Protein AF-A0A495WDU8-F1 (afdb_monomer_lite)

InterPro domains:
  IPR025711 PepSY domain [PF13670] (8-83)

Foldseek 3Di:
DDDDDDDDDDDDDDDDDDDPPDPPPPDPPPFFDDPVNLVVVCVVQPWADWDDWDDDDQWIWTFTQGNVRDTDIWIAGRRPSHTDDPPPPPPPDDPDPPDPDDPPPPPDPPPDDDD

Sequence (115 aa):
MHRIHHCLAALLAACSLGVAAGETRQPPAGGWLPMSALVARLEAAGYRNIEEIEREHGRYEVRATDRQGLRGKFLFDARSGELLVPRPAGQAAGEARECSKRRCRDDLPAGGGRP

Secondary structure (DSSP, 8-state):
-------------------------PPPTTSPPPHHHHHHHHHHTT-EEEEEEEEETTEEEEEEE-TTS-EEEEEEETTT--EEPPPPTT-S-SS-TT--SSSSSTT--------

Structure (mmCIF, N/CA/C/O backbone):
data_AF-A0A495WDU8-F1
#
_entry.id   AF-A0A495WDU8-F1
#
loop_
_atom_site.group_PDB
_atom_site.id
_atom_site.type_symbol
_atom_site.label_atom_id
_atom_site.label_alt_id
_atom_site.label_comp_id
_atom_site.label_asym_id
_atom_site.label_entity_id
_atom_site.label_seq_id
_atom_site.pdbx_PDB_ins_code
_atom_site.Cartn_x
_atom_site.Cartn_y
_atom_site.Cartn_z
_atom_site.occupancy
_atom_site.B_iso_or_equiv
_atom_site.auth_seq_id
_atom_site.auth_comp_id
_atom_site.auth_asym_id
_atom_site.auth_atom_id
_atom_site.pdbx_PDB_model_num
ATOM 1 N N . MET A 1 1 ? -44.584 -9.332 -71.319 1.00 45.62 1 MET A N 1
ATOM 2 C CA . MET A 1 1 ? -43.761 -10.281 -70.539 1.00 45.62 1 MET A CA 1
ATOM 3 C C . MET A 1 1 ? -42.309 -9.810 -70.586 1.00 45.62 1 MET A C 1
ATOM 5 O O . MET A 1 1 ? -41.558 -10.262 -71.437 1.00 45.62 1 MET A O 1
ATOM 9 N N . HIS A 1 2 ? -41.935 -8.841 -69.741 1.00 44.84 2 HIS A N 1
ATOM 10 C CA . HIS A 1 2 ? -40.577 -8.287 -69.695 1.00 44.84 2 HIS A CA 1
ATOM 11 C C . HIS A 1 2 ? -39.826 -8.899 -68.516 1.00 44.84 2 HIS A C 1
ATOM 13 O O . HIS A 1 2 ? -40.111 -8.615 -67.354 1.00 44.84 2 HIS A O 1
ATOM 19 N N . ARG A 1 3 ? -38.911 -9.809 -68.848 1.00 53.88 3 ARG A N 1
ATOM 20 C CA . ARG A 1 3 ? -37.930 -10.371 -67.929 1.00 53.88 3 ARG A CA 1
ATOM 21 C C . ARG A 1 3 ? -36.975 -9.268 -67.490 1.00 53.88 3 ARG A C 1
ATOM 23 O O . ARG A 1 3 ? -36.375 -8.669 -68.367 1.00 53.88 3 ARG A O 1
ATOM 30 N N . ILE A 1 4 ? -36.820 -9.153 -66.167 1.00 67.75 4 ILE A N 1
ATOM 31 C CA . ILE A 1 4 ? -35.555 -9.025 -65.423 1.00 67.75 4 ILE A CA 1
ATOM 32 C C . ILE A 1 4 ? -34.719 -7.786 -65.798 1.00 67.75 4 ILE A C 1
ATOM 34 O O . ILE A 1 4 ? -34.485 -7.521 -66.960 1.00 67.75 4 ILE A O 1
ATOM 38 N N . HIS A 1 5 ? -34.267 -7.019 -64.809 1.00 47.06 5 HIS A N 1
ATOM 39 C CA . HIS A 1 5 ? -32.868 -6.616 -64.596 1.00 47.06 5 HIS A CA 1
ATOM 40 C C . HIS A 1 5 ? -32.831 -5.410 -63.628 1.00 47.06 5 HIS A C 1
ATOM 42 O O . HIS A 1 5 ? -33.035 -4.275 -64.026 1.00 47.06 5 HIS A O 1
ATOM 48 N N . HIS A 1 6 ? -32.493 -5.710 -62.366 1.00 49.72 6 HIS A N 1
ATOM 49 C CA . HIS A 1 6 ? -31.573 -4.925 -61.528 1.00 49.72 6 HIS A CA 1
ATOM 50 C C . HIS A 1 6 ? -32.110 -3.648 -60.854 1.00 49.72 6 HIS A C 1
ATOM 52 O O . HIS A 1 6 ? -32.182 -2.588 -61.456 1.00 49.72 6 HIS A O 1
ATOM 58 N N . CYS A 1 7 ? -32.341 -3.735 -59.542 1.00 46.16 7 CYS A N 1
ATOM 59 C CA . CYS A 1 7 ? -31.641 -2.898 -58.558 1.00 46.16 7 CYS A CA 1
ATOM 60 C C . CYS A 1 7 ? -31.888 -3.513 -57.171 1.00 46.16 7 CYS A C 1
ATOM 62 O O . CYS A 1 7 ? -33.004 -3.508 -56.670 1.00 46.16 7 CYS A O 1
ATOM 64 N N . LEU A 1 8 ? -31.004 -4.403 -56.730 1.00 52.12 8 LEU A N 1
ATOM 65 C CA . LEU A 1 8 ? -29.832 -4.116 -55.897 1.00 52.12 8 LEU A CA 1
ATOM 66 C C . LEU A 1 8 ? -30.190 -3.757 -54.444 1.00 52.12 8 LEU A C 1
ATOM 68 O O . LEU A 1 8 ? -30.785 -2.726 -54.164 1.00 52.12 8 LEU A O 1
ATOM 72 N N . ALA A 1 9 ? -29.674 -4.618 -53.566 1.00 51.00 9 ALA A N 1
ATOM 73 C CA . ALA A 1 9 ? -29.154 -4.323 -52.236 1.00 51.00 9 ALA A CA 1
ATOM 74 C C . ALA A 1 9 ? -30.147 -3.957 -51.120 1.00 51.00 9 ALA A C 1
ATOM 76 O O . ALA A 1 9 ? -30.473 -2.804 -50.858 1.00 51.00 9 ALA A O 1
ATOM 77 N N . ALA A 1 10 ? -30.483 -5.000 -50.361 1.00 56.47 10 ALA A N 1
ATOM 78 C CA . ALA A 1 10 ? -30.758 -4.914 -48.937 1.00 56.47 10 ALA A CA 1
ATOM 79 C C . ALA A 1 10 ? -29.606 -4.216 -48.183 1.00 56.47 10 ALA A C 1
ATOM 81 O O . ALA A 1 10 ? -28.443 -4.578 -48.350 1.00 56.47 10 ALA A O 1
ATOM 82 N N . LEU A 1 11 ? -29.949 -3.279 -47.303 1.00 50.91 11 LEU A N 1
ATOM 83 C CA . LEU A 1 11 ? -29.110 -2.791 -46.203 1.00 50.91 11 LEU A CA 1
ATOM 84 C C . LEU A 1 11 ? -29.983 -2.897 -44.946 1.00 50.91 11 LEU A C 1
ATOM 86 O O . LEU A 1 11 ? -30.894 -2.103 -44.749 1.00 50.91 11 LEU A O 1
ATOM 90 N N . LEU A 1 12 ? -30.041 -4.088 -44.349 1.00 51.47 12 LEU A N 1
ATOM 91 C CA . LEU A 1 12 ? -29.201 -4.568 -43.243 1.00 51.47 12 LEU A CA 1
ATOM 92 C C . LEU A 1 12 ? -29.337 -3.730 -41.971 1.00 51.47 12 LEU A C 1
ATOM 94 O O . LEU A 1 12 ? -28.968 -2.563 -41.890 1.00 51.47 12 LEU A O 1
ATOM 98 N N . ALA A 1 13 ? -29.893 -4.422 -40.986 1.00 51.59 13 ALA A N 1
ATOM 99 C CA . ALA A 1 13 ? -30.149 -4.007 -39.632 1.00 51.59 13 ALA A CA 1
ATOM 100 C C . ALA A 1 13 ? -28.895 -4.077 -38.742 1.00 51.59 13 ALA A C 1
ATOM 102 O O . ALA A 1 13 ? -28.034 -4.927 -38.950 1.00 51.59 13 ALA A O 1
ATOM 103 N N . ALA A 1 14 ? -28.955 -3.280 -37.668 1.00 55.28 14 ALA A N 1
ATOM 104 C CA . ALA A 1 14 ? -28.360 -3.487 -36.342 1.00 55.28 14 ALA A CA 1
ATOM 105 C C . ALA A 1 14 ? -26.824 -3.438 -36.169 1.00 55.28 14 ALA A C 1
ATOM 107 O O . ALA A 1 14 ? -26.052 -3.607 -37.103 1.00 55.28 14 ALA A O 1
ATOM 108 N N . CYS A 1 15 ? -26.448 -3.272 -34.888 1.00 40.78 15 CYS A N 1
ATOM 109 C CA . CYS A 1 15 ? -25.111 -3.316 -34.265 1.00 40.78 15 CYS A CA 1
ATOM 110 C C . CYS A 1 15 ? -24.368 -1.963 -34.227 1.00 40.78 15 CYS A C 1
ATOM 112 O O . CYS A 1 15 ? -24.224 -1.297 -35.239 1.00 40.78 15 CYS A O 1
ATOM 114 N N . SER A 1 16 ? -23.832 -1.468 -33.107 1.00 51.41 16 SER A N 1
ATOM 115 C CA . SER A 1 16 ? -23.726 -1.990 -31.736 1.00 51.41 16 SER A CA 1
ATOM 116 C C . SER A 1 16 ? -23.155 -0.891 -30.824 1.00 51.41 16 SER A C 1
ATOM 118 O O . SER A 1 16 ? -22.424 -0.016 -31.286 1.00 51.41 16 SER A O 1
ATOM 120 N N . LEU A 1 17 ? -23.472 -0.970 -29.525 1.00 57.84 17 LEU A N 1
ATOM 121 C CA . LEU A 1 17 ? -22.833 -0.228 -28.433 1.00 57.84 17 LEU A CA 1
ATOM 122 C C . LEU A 1 17 ? -21.298 -0.323 -28.520 1.00 57.84 17 LEU A C 1
ATOM 124 O O . LEU A 1 17 ? -20.755 -1.424 -28.580 1.00 57.84 17 LEU A O 1
ATOM 128 N N . GLY A 1 18 ? -20.608 0.814 -28.430 1.00 53.06 18 GLY A N 1
ATOM 129 C CA . GLY A 1 18 ? -19.167 0.878 -28.186 1.00 53.06 18 GLY A CA 1
ATOM 130 C C . GLY A 1 18 ? -18.897 1.341 -26.758 1.00 53.06 18 GLY A C 1
ATOM 131 O O . GLY A 1 18 ? -18.880 2.537 -26.487 1.00 53.06 18 GLY A O 1
ATOM 132 N N . VAL A 1 19 ? -18.726 0.388 -25.841 1.00 56.06 19 VAL A N 1
ATOM 133 C CA . VAL A 1 19 ? -18.241 0.608 -24.471 1.00 56.06 19 VAL A CA 1
ATOM 134 C C . VAL A 1 19 ? -16.837 1.213 -24.539 1.00 56.06 19 VAL A C 1
ATOM 136 O O . VAL A 1 19 ? -15.938 0.615 -25.126 1.00 56.06 19 VAL A O 1
ATOM 139 N N . ALA A 1 20 ? -16.633 2.377 -23.918 1.00 50.19 20 ALA A N 1
ATOM 140 C CA . ALA A 1 20 ? -15.299 2.898 -23.647 1.00 50.19 20 ALA A CA 1
ATOM 141 C C . ALA A 1 20 ? -14.622 1.970 -22.628 1.00 50.19 20 ALA A C 1
ATOM 143 O O . ALA A 1 20 ? -14.841 2.075 -21.421 1.00 50.19 20 ALA A O 1
ATOM 144 N N . ALA A 1 21 ? -13.848 1.008 -23.127 1.00 50.00 21 ALA A N 1
ATOM 145 C CA . ALA A 1 21 ? -12.960 0.213 -22.303 1.00 50.00 21 ALA A CA 1
ATOM 146 C C . ALA A 1 21 ? -11.929 1.164 -21.687 1.00 50.00 21 ALA A C 1
ATOM 148 O O . ALA A 1 21 ? -11.089 1.723 -22.391 1.00 50.00 21 ALA A O 1
ATOM 149 N N . GLY A 1 22 ? -12.025 1.372 -20.372 1.00 46.97 22 GLY A N 1
ATOM 150 C CA . GLY A 1 22 ? -10.945 1.959 -19.599 1.00 46.97 22 GLY A CA 1
ATOM 151 C C . GLY A 1 22 ? -9.685 1.157 -19.883 1.00 46.97 22 GLY A C 1
ATOM 152 O O . GLY A 1 22 ? -9.639 -0.046 -19.619 1.00 46.97 22 GLY A O 1
ATOM 153 N N . GLU A 1 23 ? -8.699 1.817 -20.485 1.00 45.91 23 GLU A N 1
ATOM 154 C CA . GLU A 1 23 ? -7.384 1.258 -20.740 1.00 45.91 23 GLU A CA 1
ATOM 155 C C . GLU A 1 23 ? -6.818 0.778 -19.406 1.00 45.91 23 GLU A C 1
ATOM 157 O O . GLU A 1 23 ? -6.336 1.553 -18.575 1.00 45.91 23 GLU A O 1
ATOM 162 N N . THR A 1 24 ? -6.931 -0.526 -19.169 1.00 46.50 24 THR A N 1
ATOM 163 C CA . THR A 1 24 ? -6.249 -1.167 -18.060 1.00 46.50 24 THR A CA 1
ATOM 164 C C . THR A 1 24 ? -4.789 -1.139 -18.467 1.00 46.50 24 THR A C 1
ATOM 166 O O . THR A 1 24 ? -4.332 -2.014 -19.196 1.00 46.50 24 THR A O 1
ATOM 169 N N . ARG A 1 25 ? -4.077 -0.073 -18.075 1.00 60.09 25 ARG A N 1
ATOM 170 C CA . ARG A 1 25 ? -2.617 0.008 -18.153 1.00 60.09 25 ARG A CA 1
ATOM 171 C C . ARG A 1 25 ? -2.068 -1.193 -17.403 1.00 60.09 25 ARG A C 1
ATOM 173 O O . ARG A 1 25 ? -1.898 -1.163 -16.185 1.00 60.09 25 ARG A O 1
ATOM 180 N N . GLN A 1 26 ? -1.858 -2.274 -18.137 1.00 52.28 26 GLN A N 1
ATOM 181 C CA . GLN A 1 26 ? -1.272 -3.482 -17.610 1.00 52.28 26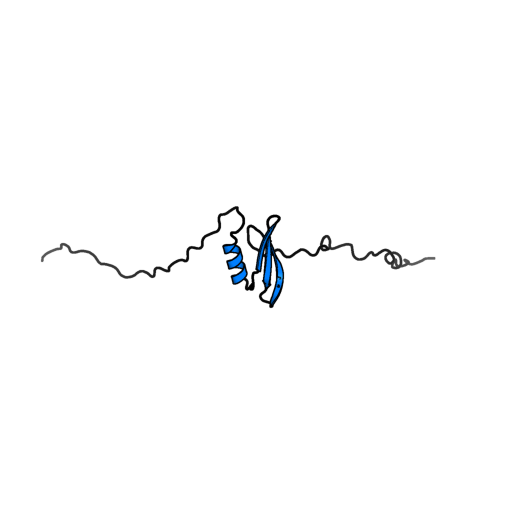 GLN A CA 1
ATOM 182 C C . GLN A 1 26 ? 0.170 -3.111 -17.240 1.00 52.28 26 GLN A C 1
ATOM 184 O O . GLN A 1 26 ? 0.901 -2.614 -18.103 1.00 52.28 26 GLN A O 1
ATOM 189 N N . PRO A 1 27 ? 0.564 -3.218 -15.957 1.00 55.16 27 PRO A N 1
ATOM 190 C CA . PRO A 1 27 ? 1.887 -2.793 -15.536 1.00 55.16 27 PRO A CA 1
ATOM 191 C C . PRO A 1 27 ? 2.948 -3.599 -16.300 1.00 55.16 27 PRO A C 1
ATOM 193 O O . PRO A 1 27 ? 2.711 -4.771 -16.609 1.00 55.16 27 PRO A O 1
ATOM 196 N N . PRO A 1 28 ? 4.100 -2.988 -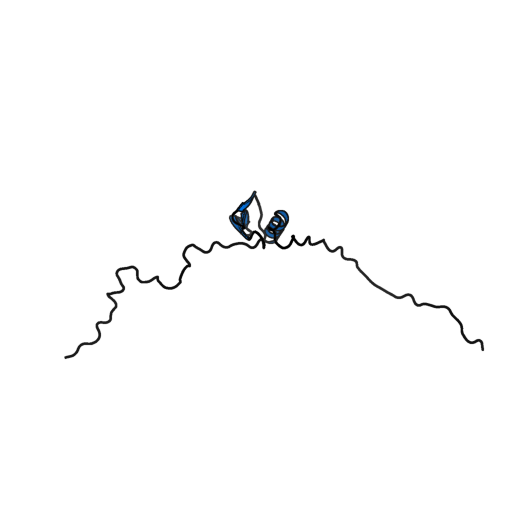16.629 1.00 55.34 28 PRO A N 1
ATOM 197 C CA . PRO A 1 28 ? 5.161 -3.662 -17.366 1.00 55.34 28 PRO A CA 1
ATOM 198 C C . PRO A 1 28 ? 5.550 -4.962 -16.656 1.00 55.34 28 PRO A C 1
ATOM 200 O O . PRO A 1 28 ? 5.898 -4.966 -15.473 1.00 55.34 28 PRO A O 1
ATOM 203 N N . ALA A 1 29 ? 5.458 -6.075 -17.383 1.00 59.69 29 ALA A N 1
ATOM 204 C CA . ALA A 1 29 ? 5.791 -7.391 -16.864 1.00 59.69 29 ALA A CA 1
ATOM 205 C C . ALA A 1 29 ? 7.299 -7.459 -16.573 1.00 59.69 29 ALA A C 1
ATOM 207 O O . ALA A 1 29 ? 8.115 -7.365 -17.486 1.00 59.69 29 ALA A O 1
ATOM 208 N N . GLY A 1 30 ? 7.662 -7.606 -15.295 1.00 66.44 30 GLY A N 1
ATOM 209 C CA . GLY A 1 30 ? 9.039 -7.876 -14.858 1.00 66.44 30 GLY A CA 1
ATOM 210 C C . GLY A 1 30 ? 9.675 -6.835 -13.933 1.00 66.44 30 GLY A C 1
ATOM 211 O O . GLY A 1 30 ? 10.780 -7.067 -13.451 1.00 66.44 30 GLY A O 1
ATOM 212 N N . GLY A 1 31 ? 8.998 -5.718 -13.649 1.00 84.00 31 GLY A N 1
ATOM 213 C CA . GLY A 1 31 ? 9.495 -4.662 -12.758 1.00 84.00 31 GLY A CA 1
ATOM 214 C C . GLY A 1 31 ? 8.791 -4.602 -11.402 1.00 84.00 31 GLY A C 1
ATOM 215 O O . GLY A 1 31 ? 7.863 -5.359 -11.120 1.00 84.00 31 GLY A O 1
ATOM 216 N N . TRP A 1 32 ? 9.216 -3.652 -10.565 1.00 89.38 32 TRP A N 1
ATOM 217 C CA . TRP A 1 32 ? 8.416 -3.231 -9.415 1.00 89.38 32 TRP A CA 1
ATOM 218 C C . TRP A 1 32 ? 7.056 -2.725 -9.907 1.00 89.38 32 TRP A C 1
ATOM 220 O O . TRP A 1 32 ? 6.991 -1.909 -10.830 1.00 89.38 32 TRP A O 1
ATOM 230 N N . LEU A 1 33 ? 5.982 -3.170 -9.263 1.00 91.94 33 LEU A N 1
ATOM 231 C CA . LEU A 1 33 ? 4.634 -2.661 -9.444 1.00 91.94 33 LEU A CA 1
ATOM 232 C C . LEU A 1 33 ? 4.672 -1.132 -9.313 1.00 91.94 33 LEU A C 1
ATOM 234 O O . LEU A 1 33 ? 5.222 -0.634 -8.331 1.00 91.94 33 LEU A O 1
ATOM 238 N N . PRO A 1 34 ? 4.128 -0.356 -10.263 1.00 91.69 34 PRO A N 1
ATOM 239 C CA . PRO A 1 34 ? 4.093 1.098 -10.152 1.00 91.69 34 PRO A CA 1
ATOM 240 C C . PRO A 1 34 ? 3.399 1.542 -8.859 1.00 91.69 34 PRO A C 1
ATOM 242 O O . PRO A 1 34 ? 2.387 0.959 -8.474 1.00 91.69 34 PRO A O 1
ATOM 245 N N . MET A 1 35 ? 3.897 2.601 -8.211 1.00 90.62 35 MET A N 1
ATOM 246 C CA . MET A 1 35 ? 3.308 3.109 -6.959 1.00 90.62 35 MET A CA 1
ATOM 247 C C . MET A 1 35 ? 1.823 3.455 -7.123 1.00 90.62 35 MET A C 1
ATOM 249 O O . MET A 1 35 ? 1.020 3.102 -6.2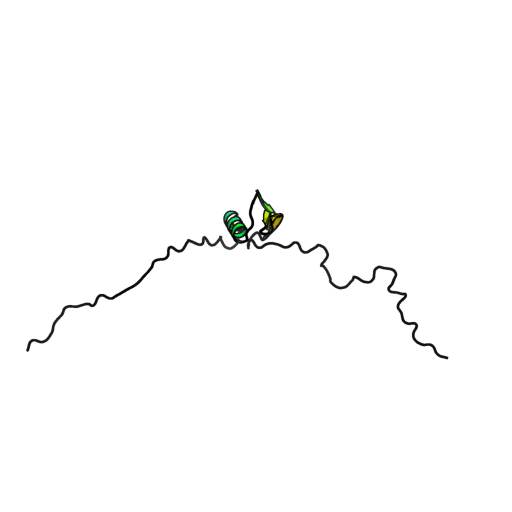71 1.00 90.62 35 MET A O 1
ATOM 253 N N . SER A 1 36 ? 1.436 4.060 -8.249 1.00 92.62 36 SER A N 1
ATOM 254 C CA . SER A 1 36 ? 0.030 4.354 -8.555 1.00 92.62 36 SER A CA 1
ATOM 255 C C . SER A 1 36 ? -0.837 3.094 -8.641 1.00 92.62 36 SER A C 1
ATOM 257 O O . SER A 1 36 ? -1.967 3.089 -8.163 1.00 92.62 36 SER A O 1
ATOM 259 N N . ALA A 1 37 ? -0.302 2.005 -9.198 1.00 92.44 37 ALA A N 1
ATOM 260 C CA . ALA A 1 37 ? -1.000 0.727 -9.265 1.00 92.44 37 ALA A CA 1
ATOM 261 C C . ALA A 1 37 ? -1.115 0.068 -7.881 1.00 92.44 37 ALA A C 1
ATOM 263 O O . ALA A 1 37 ? -2.139 -0.546 -7.588 1.00 92.44 37 ALA A O 1
ATOM 264 N N . LEU A 1 38 ? -0.102 0.215 -7.018 1.00 94.50 38 LEU A N 1
ATOM 265 C CA . LEU A 1 38 ? -0.182 -0.221 -5.622 1.00 94.50 38 LEU A CA 1
ATOM 266 C C . LEU A 1 38 ? -1.248 0.573 -4.857 1.00 94.50 38 LEU A C 1
ATOM 268 O O . LEU A 1 38 ? -2.096 -0.036 -4.218 1.00 94.50 38 LEU A O 1
ATOM 272 N N . VAL A 1 39 ? -1.255 1.905 -4.965 1.00 94.69 39 VAL A N 1
ATOM 273 C CA . VAL A 1 39 ? -2.261 2.769 -4.320 1.00 94.69 39 VAL A CA 1
ATOM 274 C C . VAL A 1 39 ? -3.674 2.381 -4.747 1.00 94.69 39 VAL A C 1
ATOM 276 O O . VAL A 1 39 ? -4.513 2.130 -3.888 1.00 94.69 39 VAL A O 1
ATOM 279 N N . ALA A 1 40 ? -3.922 2.213 -6.049 1.00 94.31 40 ALA A N 1
ATOM 280 C CA . ALA A 1 40 ? -5.231 1.787 -6.544 1.00 94.31 40 ALA A CA 1
ATOM 281 C C . ALA A 1 40 ? -5.667 0.428 -5.959 1.00 94.31 40 ALA A C 1
ATOM 283 O O . ALA A 1 40 ? -6.830 0.240 -5.600 1.00 94.31 40 ALA A O 1
ATOM 284 N N . ARG A 1 41 ? -4.732 -0.522 -5.814 1.00 93.12 41 ARG A N 1
ATOM 285 C CA . ARG A 1 41 ? -4.999 -1.820 -5.171 1.00 93.12 41 ARG A CA 1
ATOM 286 C C . ARG A 1 41 ? -5.300 -1.675 -3.683 1.00 93.12 41 ARG A C 1
ATOM 288 O O . ARG A 1 41 ? -6.225 -2.321 -3.205 1.00 93.12 41 ARG A O 1
ATOM 295 N N . LEU A 1 42 ? -4.555 -0.837 -2.965 1.00 94.69 42 LEU A N 1
ATOM 296 C CA . LEU A 1 42 ? -4.778 -0.554 -1.546 1.00 94.69 42 LEU A CA 1
ATOM 297 C C . LEU A 1 42 ? -6.162 0.062 -1.326 1.00 94.69 42 LEU A C 1
ATOM 299 O O . LEU A 1 42 ? -6.926 -0.408 -0.485 1.00 94.69 42 LEU A O 1
ATOM 303 N N . GLU A 1 43 ? -6.527 1.058 -2.127 1.00 94.56 43 GLU A N 1
ATOM 304 C CA . GLU A 1 43 ? -7.838 1.700 -2.059 1.00 94.56 43 GLU A CA 1
ATOM 305 C C . GLU A 1 43 ? -8.977 0.721 -2.372 1.00 94.56 43 GLU A C 1
ATOM 307 O O . GLU A 1 43 ? -9.970 0.691 -1.636 1.00 94.56 43 GLU A O 1
ATOM 312 N N . ALA A 1 44 ? -8.813 -0.125 -3.397 1.00 94.56 44 ALA A N 1
ATOM 313 C CA . ALA A 1 44 ? -9.765 -1.181 -3.748 1.00 94.56 44 ALA A CA 1
ATOM 314 C C . ALA A 1 44 ? -9.874 -2.261 -2.657 1.00 94.56 44 ALA A C 1
ATOM 316 O O . ALA A 1 44 ? -10.961 -2.765 -2.378 1.00 94.56 44 ALA A O 1
ATOM 317 N N . ALA A 1 45 ? -8.764 -2.573 -1.986 1.00 92.06 45 ALA A N 1
ATOM 318 C CA . ALA A 1 45 ? -8.728 -3.443 -0.816 1.00 92.06 45 ALA A CA 1
ATOM 319 C C . ALA A 1 45 ? -9.291 -2.765 0.445 1.00 92.06 45 ALA A C 1
ATOM 321 O O . ALA A 1 45 ? -9.479 -3.434 1.456 1.00 92.06 45 ALA A O 1
ATOM 322 N N . GLY A 1 46 ? -9.616 -1.469 0.379 1.00 95.06 46 GLY A N 1
ATOM 323 C CA . GLY A 1 46 ? -10.257 -0.698 1.439 1.00 95.06 46 GLY A CA 1
ATOM 324 C C . GLY A 1 46 ? -9.299 -0.055 2.444 1.00 95.06 46 GLY A C 1
ATOM 325 O O . GLY A 1 46 ? -9.755 0.453 3.465 1.00 95.06 46 GLY A O 1
ATOM 326 N N . TYR A 1 47 ? -7.999 -0.025 2.146 1.00 96.31 47 TYR A N 1
ATOM 327 C CA . TYR A 1 47 ? -7.043 0.778 2.899 1.00 96.31 47 TYR A CA 1
ATOM 328 C C . TYR A 1 47 ? -7.302 2.268 2.668 1.00 96.31 47 TYR A C 1
ATOM 330 O O . TYR A 1 47 ? -7.679 2.698 1.575 1.00 96.31 47 TYR A O 1
ATOM 338 N N . ARG A 1 48 ? -7.114 3.065 3.714 1.00 95.62 48 ARG A N 1
ATOM 339 C CA . ARG A 1 48 ? -7.322 4.517 3.744 1.00 95.62 48 ARG A CA 1
ATOM 340 C C . ARG A 1 48 ? -6.172 5.185 4.489 1.00 95.62 48 ARG A C 1
ATOM 342 O O . ARG A 1 48 ? -5.393 4.507 5.154 1.00 95.62 48 ARG A O 1
ATOM 349 N N . ASN A 1 49 ? -6.087 6.513 4.408 1.00 95.75 49 ASN A N 1
ATOM 350 C CA . ASN A 1 49 ? -5.052 7.307 5.083 1.00 95.75 49 ASN A CA 1
ATOM 351 C C . ASN A 1 49 ? -3.639 6.764 4.797 1.00 95.75 49 ASN A C 1
ATOM 353 O O . ASN A 1 49 ? -2.918 6.411 5.727 1.00 95.75 49 ASN A O 1
ATOM 357 N N . ILE A 1 50 ? -3.294 6.605 3.514 1.00 95.06 50 ILE A N 1
ATOM 358 C CA . ILE A 1 50 ? -1.960 6.162 3.094 1.00 95.06 50 ILE A CA 1
ATOM 359 C C . ILE A 1 50 ? -1.001 7.334 3.295 1.00 95.06 50 ILE A C 1
ATOM 361 O O . ILE A 1 50 ? -1.174 8.383 2.681 1.00 95.06 50 ILE A O 1
ATOM 365 N N . GLU A 1 51 ? -0.017 7.162 4.168 1.00 95.44 51 GLU A N 1
ATOM 366 C CA . GLU A 1 51 ? 0.901 8.240 4.556 1.00 95.44 51 GLU A CA 1
ATOM 367 C C . GLU A 1 51 ? 2.258 8.112 3.895 1.00 95.44 51 GLU A C 1
ATOM 369 O O . GLU A 1 51 ? 2.857 9.101 3.488 1.00 95.44 51 GLU A O 1
ATOM 374 N N . GLU A 1 52 ? 2.744 6.879 3.821 1.00 95.50 52 GLU A N 1
ATOM 375 C CA . GLU A 1 52 ? 4.105 6.581 3.418 1.00 95.50 52 GLU A CA 1
ATOM 376 C C . GLU A 1 52 ? 4.123 5.251 2.676 1.00 95.50 52 GLU A C 1
ATOM 378 O O . GLU A 1 52 ? 3.457 4.289 3.076 1.00 95.50 52 GLU A O 1
ATOM 383 N N . ILE A 1 53 ? 4.865 5.232 1.571 1.00 95.81 53 ILE A N 1
ATOM 384 C CA . ILE A 1 53 ? 5.120 4.052 0.753 1.00 95.81 53 ILE A CA 1
ATOM 385 C C . ILE A 1 53 ? 6.618 4.021 0.472 1.00 95.81 53 ILE A C 1
ATOM 387 O O . ILE A 1 53 ? 7.115 4.792 -0.351 1.00 95.81 53 ILE A O 1
ATOM 391 N N . GLU A 1 54 ? 7.325 3.102 1.116 1.00 95.31 54 GLU A N 1
ATOM 392 C CA . GLU A 1 54 ? 8.756 2.899 0.912 1.00 95.31 54 GLU A CA 1
ATOM 393 C C . GLU A 1 54 ? 9.039 1.627 0.116 1.00 95.31 54 GLU A C 1
ATOM 395 O O . GLU A 1 54 ? 8.248 0.681 0.076 1.00 95.31 54 GLU A O 1
ATOM 400 N N . ARG A 1 55 ? 10.193 1.624 -0.552 1.00 94.56 55 ARG A N 1
ATOM 401 C CA . ARG A 1 55 ? 10.698 0.515 -1.359 1.00 94.56 55 ARG A CA 1
ATOM 402 C C . ARG A 1 55 ? 11.911 -0.089 -0.668 1.00 94.56 55 ARG A C 1
ATOM 404 O O . ARG A 1 55 ? 12.976 0.518 -0.682 1.00 94.56 55 ARG A O 1
ATOM 411 N N . GLU A 1 56 ? 11.782 -1.295 -0.129 1.00 90.00 56 GLU A N 1
ATOM 412 C CA . GLU A 1 56 ? 12.853 -1.941 0.635 1.00 90.00 56 GLU A CA 1
ATOM 413 C C . GLU A 1 56 ? 12.919 -3.439 0.306 1.00 90.00 56 GLU A C 1
ATOM 415 O O . GLU A 1 56 ? 11.891 -4.090 0.203 1.00 90.00 56 GLU A O 1
ATOM 420 N N . HIS A 1 57 ? 14.108 -4.019 0.109 1.00 90.25 57 HIS A N 1
ATOM 421 C CA . HIS A 1 57 ? 14.309 -5.478 -0.025 1.00 90.25 57 HIS A CA 1
ATOM 422 C C . HIS A 1 57 ? 13.333 -6.238 -0.960 1.00 90.25 57 HIS A C 1
ATOM 424 O O . HIS A 1 57 ? 12.963 -7.378 -0.682 1.00 90.25 57 HIS A O 1
ATOM 430 N N . GLY A 1 58 ? 12.908 -5.630 -2.074 1.00 90.44 58 GLY A N 1
ATOM 431 C CA . GLY A 1 58 ? 11.960 -6.262 -3.005 1.00 90.44 58 GLY A CA 1
ATOM 432 C C . GLY A 1 58 ? 10.514 -6.320 -2.495 1.00 90.44 58 GLY A C 1
ATOM 433 O O . GLY A 1 58 ? 9.724 -7.131 -2.975 1.00 90.44 58 GLY A O 1
ATOM 434 N N . ARG A 1 59 ? 10.161 -5.457 -1.541 1.00 93.69 59 ARG A N 1
ATOM 435 C CA . ARG A 1 59 ? 8.812 -5.257 -1.009 1.00 93.69 59 ARG A CA 1
ATOM 436 C C . ARG A 1 59 ? 8.493 -3.772 -0.882 1.00 93.69 59 ARG A C 1
ATOM 438 O O . ARG A 1 59 ? 9.376 -2.915 -0.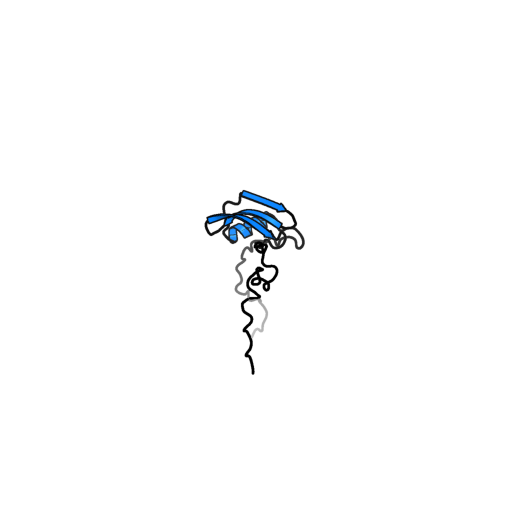826 1.00 93.69 59 ARG A O 1
ATOM 445 N N . TYR A 1 60 ? 7.203 -3.494 -0.843 1.00 95.75 60 TYR A N 1
ATOM 446 C CA . TYR A 1 60 ? 6.672 -2.217 -0.414 1.00 95.75 60 TYR A CA 1
ATOM 447 C C . TYR A 1 60 ? 6.377 -2.251 1.074 1.00 95.75 60 TYR A C 1
ATOM 449 O O . TYR A 1 60 ? 5.763 -3.192 1.574 1.00 95.75 60 TYR A O 1
ATOM 457 N N . GLU A 1 61 ? 6.777 -1.198 1.761 1.00 95.06 61 GLU A N 1
ATOM 458 C CA . GLU A 1 61 ? 6.370 -0.915 3.122 1.00 95.06 61 GLU A CA 1
ATOM 459 C C . GLU A 1 61 ? 5.371 0.233 3.095 1.00 95.06 61 GLU A C 1
ATOM 461 O O . GLU A 1 61 ? 5.670 1.304 2.577 1.00 95.06 61 GLU A O 1
ATOM 466 N N . VAL A 1 62 ? 4.169 0.002 3.615 1.00 96.44 62 VAL A N 1
ATOM 467 C CA . VAL A 1 62 ? 3.075 0.970 3.542 1.00 96.44 62 VAL A CA 1
ATOM 468 C C . VAL A 1 62 ? 2.554 1.266 4.936 1.00 96.44 62 VAL A C 1
ATOM 470 O O . VAL A 1 62 ? 2.119 0.358 5.649 1.00 96.44 62 VAL A O 1
ATOM 473 N N . ARG A 1 63 ? 2.527 2.548 5.301 1.00 96.31 63 ARG A N 1
ATOM 474 C CA . ARG A 1 63 ? 1.821 3.036 6.490 1.00 96.31 63 AR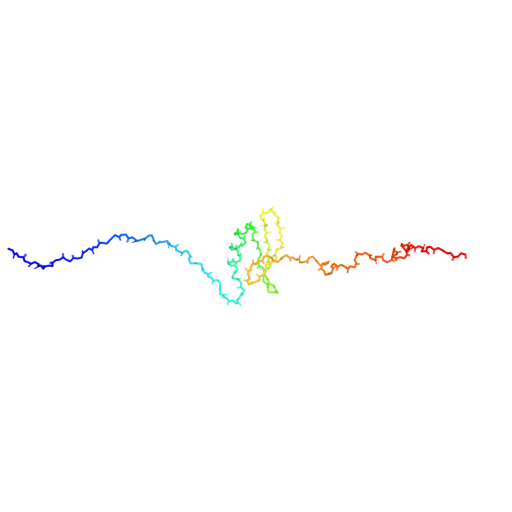G A CA 1
ATOM 475 C C . ARG A 1 63 ? 0.435 3.514 6.084 1.00 96.31 63 ARG A C 1
ATOM 477 O O . ARG A 1 63 ? 0.298 4.479 5.334 1.00 96.31 63 ARG A O 1
ATOM 484 N N . ALA A 1 64 ? -0.585 2.796 6.546 1.00 96.88 64 ALA A N 1
ATOM 485 C CA . ALA A 1 64 ? -1.977 3.062 6.200 1.00 96.88 64 ALA A CA 1
ATOM 486 C C . ALA A 1 64 ? -2.937 2.615 7.312 1.00 96.88 64 ALA A C 1
ATOM 488 O O . ALA A 1 64 ? -2.545 1.984 8.294 1.00 96.88 64 ALA A O 1
ATOM 489 N N . THR A 1 65 ? -4.214 2.945 7.146 1.00 97.00 65 THR A N 1
ATOM 490 C CA . THR A 1 65 ? -5.332 2.425 7.941 1.00 97.00 65 THR A CA 1
ATOM 491 C C . THR A 1 65 ? -6.058 1.342 7.144 1.00 97.00 65 THR A C 1
ATOM 493 O O . THR A 1 65 ? -6.509 1.599 6.032 1.00 97.00 65 THR A O 1
ATOM 496 N N . ASP A 1 66 ? -6.161 0.133 7.689 1.00 94.06 66 ASP A N 1
ATOM 497 C CA . ASP A 1 66 ? -6.937 -0.973 7.113 1.00 94.06 66 ASP A CA 1
ATOM 498 C C . ASP A 1 66 ? -8.458 -0.710 7.184 1.00 94.06 66 ASP A C 1
ATOM 500 O O . ASP A 1 66 ? -8.932 0.172 7.902 1.00 94.06 66 ASP A O 1
ATOM 504 N N . ARG A 1 67 ? -9.241 -1.527 6.475 1.00 93.75 67 ARG A N 1
ATOM 505 C CA . ARG A 1 67 ? -10.708 -1.572 6.524 1.00 93.75 67 ARG A CA 1
ATOM 506 C C . ARG A 1 67 ? -11.292 -1.680 7.927 1.00 93.75 67 ARG A C 1
ATOM 508 O O . ARG A 1 67 ? -12.384 -1.175 8.155 1.00 93.75 67 ARG A O 1
ATOM 515 N N . GLN A 1 68 ? -10.593 -2.326 8.857 1.00 93.62 68 GLN A N 1
ATOM 516 C CA . GLN A 1 68 ? -11.028 -2.442 10.253 1.00 93.62 68 GLN A CA 1
ATOM 517 C C . GLN A 1 68 ? -10.747 -1.172 11.073 1.00 93.62 68 GLN A C 1
ATOM 519 O O . GLN A 1 68 ? -10.993 -1.151 12.274 1.00 93.62 68 GLN A O 1
ATOM 524 N N . GLY A 1 69 ? -10.191 -0.121 10.461 1.00 94.75 69 GLY A N 1
ATOM 525 C CA . GLY A 1 69 ? -9.749 1.083 11.165 1.00 94.75 69 GLY A CA 1
ATOM 526 C C . GLY A 1 69 ? -8.399 0.919 11.871 1.00 94.75 69 GLY A C 1
ATOM 527 O O . GLY A 1 69 ? -7.968 1.818 12.590 1.00 94.75 69 GLY A O 1
ATOM 528 N N . LEU A 1 70 ? -7.709 -0.210 11.669 1.00 93.94 70 LEU A N 1
ATOM 529 C CA . LEU A 1 70 ? -6.399 -0.467 12.259 1.00 93.94 70 LEU A CA 1
ATOM 530 C C . LEU A 1 70 ? -5.307 0.232 11.458 1.00 93.94 70 LEU A C 1
ATOM 532 O O . LEU A 1 70 ? -5.043 -0.099 10.302 1.00 93.94 70 LEU A O 1
ATOM 536 N N . ARG A 1 71 ? -4.647 1.192 12.098 1.00 95.00 71 ARG A N 1
ATOM 537 C CA . ARG A 1 71 ? -3.500 1.895 11.537 1.00 95.00 71 ARG A CA 1
ATOM 538 C C . ARG A 1 71 ? -2.214 1.137 11.833 1.00 95.00 71 ARG A C 1
ATOM 540 O O . ARG A 1 71 ? -1.936 0.811 12.984 1.00 95.00 71 ARG A O 1
ATOM 547 N N . GLY A 1 72 ? -1.406 0.900 10.808 1.00 94.38 72 GLY A N 1
ATOM 548 C CA . GLY A 1 72 ? -0.175 0.141 10.961 1.00 94.38 72 GLY A CA 1
ATOM 549 C C . GLY A 1 72 ? 0.710 0.147 9.725 1.00 94.38 72 GLY A C 1
ATOM 550 O O . GLY A 1 72 ? 0.400 0.765 8.706 1.00 94.38 72 GLY A O 1
ATOM 551 N N . LYS A 1 73 ? 1.835 -0.551 9.864 1.00 95.00 73 LYS A N 1
ATOM 552 C CA . LYS A 1 73 ? 2.790 -0.838 8.799 1.00 95.00 73 LYS A CA 1
ATOM 553 C C . LYS A 1 73 ? 2.443 -2.186 8.177 1.00 95.00 73 LYS A C 1
ATOM 555 O O . LYS A 1 73 ? 2.388 -3.197 8.876 1.00 95.00 73 LYS A O 1
ATOM 560 N N . PHE A 1 74 ? 2.241 -2.191 6.870 1.00 93.19 74 PHE A N 1
ATOM 561 C CA . PHE A 1 74 ? 1.888 -3.363 6.084 1.00 93.19 74 PHE A CA 1
ATOM 562 C C . PHE A 1 74 ? 2.949 -3.586 5.011 1.00 93.19 74 PHE A C 1
ATOM 564 O O . PHE A 1 74 ? 3.414 -2.638 4.380 1.00 93.19 74 PHE A O 1
ATOM 571 N N . LEU A 1 75 ? 3.349 -4.840 4.822 1.00 94.44 75 LEU A N 1
ATOM 572 C CA . LEU A 1 75 ? 4.344 -5.215 3.824 1.00 94.44 75 LEU A CA 1
ATOM 573 C C . LEU A 1 75 ? 3.631 -5.800 2.609 1.00 94.44 75 LEU A C 1
ATOM 575 O O . LEU A 1 75 ? 2.753 -6.640 2.777 1.00 94.44 75 LEU A O 1
ATOM 579 N N . PHE A 1 76 ? 4.021 -5.402 1.403 1.00 93.81 76 PHE A N 1
ATOM 580 C CA . PHE A 1 76 ? 3.454 -5.912 0.154 1.00 93.81 76 PHE A CA 1
ATOM 581 C C . PHE A 1 76 ? 4.552 -6.393 -0.795 1.00 93.81 76 PHE A C 1
ATOM 583 O O . PHE A 1 76 ? 5.633 -5.808 -0.839 1.00 93.81 76 PHE A O 1
ATOM 590 N N . ASP A 1 77 ? 4.298 -7.447 -1.569 1.00 93.81 77 ASP A N 1
ATOM 591 C CA . ASP A 1 77 ? 5.240 -7.914 -2.593 1.00 93.81 77 ASP A CA 1
ATOM 592 C C . ASP A 1 77 ? 5.458 -6.823 -3.651 1.00 93.81 77 ASP A C 1
ATOM 594 O O . ASP A 1 77 ? 4.501 -6.223 -4.147 1.00 93.81 77 ASP A O 1
ATOM 598 N N . ALA A 1 78 ? 6.715 -6.553 -4.017 1.00 92.94 78 ALA A N 1
ATOM 599 C CA . ALA A 1 78 ? 7.009 -5.467 -4.947 1.00 92.94 78 ALA A CA 1
ATOM 600 C C . ALA A 1 78 ? 6.528 -5.730 -6.375 1.00 92.94 78 ALA A C 1
ATOM 602 O O . ALA A 1 78 ? 6.441 -4.773 -7.133 1.00 92.94 78 ALA A O 1
ATOM 603 N N . ARG A 1 79 ? 6.241 -6.972 -6.777 1.00 91.56 79 ARG A N 1
ATOM 604 C CA . ARG A 1 79 ? 5.815 -7.327 -8.140 1.00 91.56 79 ARG A CA 1
ATOM 605 C C . ARG A 1 79 ? 4.306 -7.528 -8.220 1.00 91.56 79 ARG A C 1
ATOM 607 O O . ARG A 1 79 ? 3.678 -6.977 -9.121 1.00 91.56 79 ARG A O 1
ATOM 614 N N . SER A 1 80 ? 3.723 -8.292 -7.295 1.00 89.69 80 SER A N 1
ATOM 615 C CA . SER A 1 80 ? 2.285 -8.591 -7.293 1.00 89.69 80 SER A CA 1
ATOM 616 C C . SER A 1 80 ? 1.450 -7.545 -6.549 1.00 89.69 80 SER A C 1
ATOM 618 O O . SER A 1 80 ? 0.285 -7.335 -6.894 1.00 89.69 80 SER A O 1
ATOM 620 N N . GLY A 1 81 ? 2.035 -6.846 -5.569 1.00 90.88 81 GLY A N 1
ATOM 621 C CA . GLY A 1 81 ? 1.303 -5.950 -4.671 1.00 90.88 81 GLY A CA 1
ATOM 622 C C . GLY A 1 81 ? 0.422 -6.692 -3.663 1.00 90.88 81 GLY A C 1
ATOM 623 O O . GLY A 1 81 ? -0.517 -6.105 -3.131 1.00 90.88 81 GLY A O 1
ATOM 624 N N . GLU A 1 82 ? 0.678 -7.979 -3.427 1.00 91.81 82 GLU A N 1
ATOM 625 C CA . GLU A 1 82 ? -0.050 -8.779 -2.441 1.00 91.81 82 GLU A CA 1
ATOM 626 C C . GLU A 1 82 ? 0.472 -8.535 -1.027 1.00 91.81 82 GLU A C 1
ATOM 628 O O . GLU A 1 82 ? 1.671 -8.347 -0.826 1.00 91.81 82 GLU A O 1
ATOM 633 N N . LEU A 1 83 ? -0.430 -8.558 -0.041 1.00 91.44 83 LEU A N 1
ATOM 634 C CA . LEU A 1 83 ? -0.078 -8.380 1.364 1.00 91.44 83 LEU A CA 1
ATOM 635 C C . LEU A 1 83 ? 0.782 -9.556 1.847 1.00 91.44 83 LEU A C 1
ATOM 637 O O . LEU A 1 83 ? 0.346 -10.706 1.871 1.00 91.44 83 LEU A O 1
ATOM 641 N N . LEU A 1 84 ? 1.994 -9.249 2.292 1.00 91.06 84 LEU A N 1
ATOM 642 C CA . LEU A 1 84 ? 2.904 -10.187 2.925 1.00 91.06 84 LEU A CA 1
ATOM 643 C C . LEU A 1 84 ? 2.563 -10.258 4.412 1.00 91.06 84 LEU A C 1
ATOM 645 O O . LEU A 1 84 ? 2.911 -9.369 5.191 1.00 91.06 84 LEU A O 1
ATOM 649 N N . VAL A 1 85 ? 1.896 -11.334 4.827 1.00 81.44 85 VAL A N 1
ATOM 650 C CA . VAL A 1 85 ? 1.745 -11.622 6.254 1.00 81.44 85 VAL A CA 1
ATOM 651 C C . VAL A 1 85 ? 3.118 -11.989 6.825 1.00 81.44 85 VAL A C 1
ATOM 653 O O . VAL A 1 85 ? 3.763 -12.911 6.311 1.00 81.44 85 VAL A O 1
ATOM 656 N N . PRO A 1 86 ? 3.621 -11.297 7.865 1.00 62.84 86 PRO A N 1
ATOM 657 C CA . PRO A 1 86 ? 4.825 -11.754 8.531 1.00 62.84 86 PRO A CA 1
ATOM 658 C C . PRO A 1 86 ? 4.530 -13.141 9.099 1.00 62.84 86 PRO A C 1
ATOM 660 O O . PRO A 1 86 ? 3.648 -13.305 9.943 1.00 62.84 86 PRO A O 1
ATOM 663 N N . ARG A 1 87 ? 5.259 -14.162 8.629 1.00 56.81 87 ARG A N 1
ATOM 664 C CA . ARG A 1 87 ? 5.264 -15.455 9.316 1.00 56.81 87 ARG A CA 1
ATOM 665 C C . ARG A 1 87 ? 5.722 -15.150 10.745 1.00 56.81 87 ARG A C 1
ATOM 667 O O . ARG A 1 87 ? 6.805 -14.579 10.893 1.00 56.81 87 ARG A O 1
ATOM 674 N N . PRO A 1 88 ? 4.949 -15.490 11.789 1.00 48.34 88 PRO A N 1
ATOM 675 C CA . PRO A 1 88 ? 5.429 -15.304 13.146 1.00 48.34 88 PRO A CA 1
ATOM 676 C C . PRO A 1 88 ? 6.747 -16.069 13.273 1.00 48.34 88 PRO A C 1
ATOM 678 O O . PRO A 1 88 ? 6.827 -17.255 12.929 1.00 48.34 88 PRO A O 1
ATOM 681 N N . ALA A 1 89 ? 7.792 -15.360 13.696 1.00 51.69 89 ALA A N 1
ATOM 682 C CA . ALA A 1 89 ? 9.099 -15.926 13.988 1.00 51.69 89 ALA A CA 1
ATOM 683 C C . ALA A 1 89 ? 8.918 -16.976 15.097 1.00 51.69 89 ALA A C 1
ATOM 685 O O . ALA A 1 89 ? 8.850 -16.646 16.273 1.00 51.69 89 ALA A O 1
ATOM 686 N N . GLY A 1 90 ? 8.694 -18.234 14.719 1.00 49.34 90 GLY A N 1
ATOM 687 C CA . GLY A 1 90 ? 8.257 -19.269 15.660 1.00 49.34 90 GLY A CA 1
ATOM 688 C C . GLY A 1 90 ? 7.412 -20.394 15.067 1.00 49.34 90 GLY A C 1
ATOM 689 O O . GLY A 1 90 ? 7.069 -21.321 15.796 1.00 49.34 90 GLY A O 1
ATOM 690 N N . GLN A 1 91 ? 7.094 -20.351 13.771 1.00 49.97 91 GLN A N 1
ATOM 691 C CA . GLN A 1 91 ? 6.571 -21.504 13.026 1.00 49.97 91 GLN A CA 1
ATOM 692 C C . GLN A 1 91 ? 7.610 -22.007 12.011 1.00 49.97 91 GLN A C 1
ATOM 694 O O . GLN A 1 91 ? 7.346 -22.158 10.822 1.00 49.97 91 GLN A O 1
ATOM 699 N N . ALA A 1 92 ? 8.838 -22.206 12.487 1.00 48.62 92 ALA A N 1
ATOM 700 C CA . ALA A 1 92 ? 9.660 -23.308 12.016 1.00 48.62 92 ALA A CA 1
ATOM 701 C C . ALA A 1 92 ? 9.334 -24.479 12.952 1.00 48.62 92 ALA A C 1
ATOM 703 O O . ALA A 1 92 ? 9.421 -24.308 14.165 1.00 48.62 92 ALA A O 1
ATOM 704 N N . ALA A 1 93 ? 8.914 -25.609 12.384 1.00 49.47 93 ALA A N 1
ATOM 705 C CA . ALA A 1 93 ? 8.614 -26.860 13.078 1.00 49.47 93 ALA A CA 1
ATOM 706 C C . ALA A 1 93 ? 7.473 -26.798 14.124 1.00 49.47 93 ALA A C 1
ATOM 708 O O . ALA A 1 93 ? 7.629 -26.399 15.281 1.00 49.47 93 ALA A O 1
ATOM 709 N N . GLY A 1 94 ? 6.303 -27.305 13.726 1.00 46.69 94 GLY A N 1
ATOM 710 C CA . GLY A 1 94 ? 5.625 -28.247 14.615 1.00 46.69 94 GLY A CA 1
ATOM 711 C C . GLY A 1 94 ? 6.578 -29.415 14.902 1.00 46.69 94 GLY A C 1
ATOM 712 O O . GLY A 1 94 ? 7.396 -29.735 14.047 1.00 46.69 94 GLY A O 1
ATOM 713 N N . GLU A 1 95 ? 6.474 -29.981 16.106 1.00 51.59 95 GLU A N 1
ATOM 714 C CA . GLU A 1 95 ? 7.356 -30.998 16.719 1.00 51.59 95 GLU A CA 1
ATOM 715 C C . GLU A 1 95 ? 8.631 -30.454 17.388 1.00 51.59 95 GLU A C 1
ATOM 717 O O . GLU A 1 95 ? 9.706 -30.435 16.806 1.00 51.59 95 GLU A O 1
ATOM 722 N N . ALA A 1 96 ? 8.483 -30.019 18.651 1.00 50.41 96 ALA A N 1
ATOM 723 C CA . ALA A 1 96 ? 9.499 -30.073 19.733 1.00 50.41 96 ALA A CA 1
ATOM 724 C C . ALA A 1 96 ? 9.051 -29.353 21.031 1.00 50.41 96 ALA A C 1
ATOM 726 O O . ALA A 1 96 ? 9.839 -29.141 21.952 1.00 50.41 96 ALA A O 1
ATOM 727 N N . ARG A 1 97 ? 7.785 -28.951 21.136 1.00 50.47 97 ARG A N 1
ATOM 728 C CA . ARG A 1 97 ? 7.143 -28.558 22.399 1.00 50.47 97 ARG A CA 1
ATOM 729 C C . ARG A 1 97 ? 6.204 -29.715 22.702 1.00 50.47 97 ARG A C 1
ATOM 731 O O . ARG A 1 97 ? 5.149 -29.799 22.105 1.00 50.47 97 ARG A O 1
ATOM 738 N N . GLU A 1 98 ? 6.666 -30.749 23.388 1.00 55.44 98 GLU A N 1
ATOM 739 C CA . GLU A 1 98 ? 6.821 -30.667 24.832 1.00 55.44 98 GLU A CA 1
ATOM 740 C C . GLU A 1 98 ? 7.918 -31.614 25.341 1.00 55.44 98 GLU A C 1
ATOM 742 O O . GLU A 1 98 ? 7.679 -32.766 25.674 1.00 55.44 98 GLU A O 1
ATOM 747 N N . CYS A 1 99 ? 9.152 -31.124 25.433 1.00 53.34 99 CYS A N 1
ATOM 748 C CA . CYS A 1 99 ? 10.108 -31.682 26.386 1.00 53.34 99 CYS A CA 1
ATOM 749 C C . CYS A 1 99 ? 10.953 -30.543 26.961 1.00 53.34 99 CYS A C 1
ATOM 751 O O . CYS A 1 99 ? 12.158 -30.418 26.745 1.00 53.34 99 CYS A O 1
ATOM 753 N N . SER A 1 100 ? 10.281 -29.657 27.702 1.00 59.50 100 SER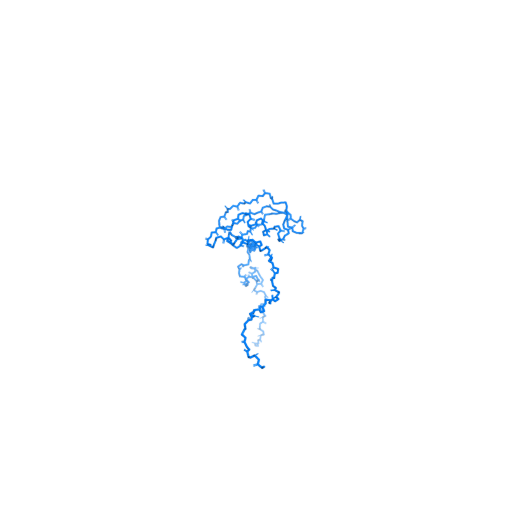 A N 1
ATOM 754 C CA . SER A 1 100 ? 10.947 -28.649 28.526 1.00 59.50 100 SER A CA 1
ATOM 755 C C . SER A 1 100 ? 11.527 -29.320 29.779 1.00 59.50 100 SER A C 1
ATOM 757 O O . SER A 1 100 ? 10.927 -29.365 30.849 1.00 59.50 100 SER A O 1
ATOM 759 N N . LYS A 1 101 ? 12.689 -29.950 29.590 1.00 58.28 101 LYS A N 1
ATOM 760 C CA . LYS A 1 101 ? 13.805 -30.181 30.528 1.00 58.28 101 LYS A CA 1
ATOM 761 C C . LYS A 1 101 ? 13.602 -30.668 31.978 1.00 58.28 101 LYS A C 1
ATOM 763 O O . LYS A 1 101 ? 14.608 -30.749 32.677 1.00 58.28 101 LYS A O 1
ATOM 768 N N . ARG A 1 102 ? 12.421 -31.076 32.456 1.00 58.09 102 ARG A N 1
ATOM 769 C CA . ARG A 1 102 ? 12.318 -31.798 33.753 1.00 58.09 102 ARG A CA 1
ATOM 770 C C . ARG A 1 102 ? 11.292 -32.923 33.849 1.00 58.09 102 ARG A C 1
ATOM 772 O O . ARG A 1 102 ? 11.426 -33.712 34.768 1.00 58.09 102 ARG A O 1
ATOM 779 N N . ARG A 1 103 ? 10.312 -33.029 32.946 1.00 58.25 103 ARG A N 1
ATOM 780 C CA . ARG A 1 103 ? 9.154 -33.922 33.156 1.00 58.25 103 ARG A CA 1
ATOM 781 C C . ARG A 1 103 ? 9.067 -35.134 32.217 1.00 58.25 103 ARG A C 1
ATOM 783 O O . ARG A 1 103 ? 8.153 -35.920 32.335 1.00 58.25 103 ARG A O 1
ATOM 790 N N . CYS A 1 104 ? 10.044 -35.353 31.335 1.00 58.78 104 CYS A N 1
ATOM 791 C CA . CYS A 1 104 ? 10.044 -36.518 30.432 1.00 58.78 104 CYS A CA 1
ATOM 792 C C . CYS A 1 104 ? 10.689 -37.785 31.048 1.00 58.78 104 CYS A C 1
ATOM 794 O O . CYS A 1 104 ? 10.949 -38.743 30.325 1.00 58.78 104 CYS A O 1
ATOM 796 N N . ARG A 1 105 ? 11.013 -37.792 32.353 1.00 58.25 105 ARG A N 1
ATOM 797 C CA . ARG A 1 105 ? 11.612 -38.952 33.049 1.00 58.25 105 ARG A CA 1
ATOM 798 C C . ARG A 1 105 ? 10.694 -39.571 34.113 1.00 58.25 105 ARG A C 1
ATOM 800 O O . ARG A 1 105 ? 10.893 -40.735 34.440 1.00 58.25 105 ARG A O 1
ATOM 807 N N . ASP A 1 106 ? 9.699 -38.834 34.605 1.00 59.41 106 ASP A N 1
ATOM 808 C CA . ASP A 1 106 ? 8.832 -39.270 35.711 1.00 59.41 106 ASP A CA 1
ATOM 809 C C . ASP A 1 106 ? 7.594 -40.073 35.260 1.00 59.41 106 ASP A C 1
ATOM 811 O O . ASP A 1 106 ? 6.990 -40.759 36.077 1.00 59.41 106 ASP A O 1
ATOM 815 N N . ASP A 1 107 ? 7.248 -40.050 33.967 1.00 56.28 107 ASP A N 1
ATOM 816 C CA . ASP A 1 107 ? 6.072 -40.742 33.409 1.00 56.28 107 ASP A CA 1
ATOM 817 C C . ASP A 1 107 ? 6.387 -42.116 32.779 1.00 56.28 107 ASP A C 1
ATOM 819 O O . ASP A 1 107 ? 5.550 -42.685 32.077 1.00 56.28 107 ASP A O 1
ATOM 823 N N . LEU A 1 108 ? 7.580 -42.687 33.004 1.00 57.56 108 LEU A N 1
ATOM 824 C CA . LEU A 1 108 ? 7.804 -44.094 32.651 1.00 57.56 108 LEU A CA 1
ATOM 825 C C . LEU A 1 108 ? 6.933 -44.966 33.571 1.00 57.56 108 LEU A C 1
ATOM 827 O O . LEU A 1 108 ? 7.171 -44.967 34.782 1.00 57.56 108 LEU A O 1
ATOM 831 N N . PRO A 1 109 ? 5.961 -45.743 33.050 1.00 53.66 109 PRO A N 1
ATOM 832 C CA . PRO A 1 109 ? 5.282 -46.723 33.875 1.00 53.66 109 PRO A CA 1
ATOM 833 C C . PRO A 1 109 ? 6.342 -47.710 34.356 1.00 53.66 109 PRO A C 1
ATOM 835 O O . PRO A 1 109 ? 7.029 -48.336 33.545 1.00 53.66 109 PRO A O 1
ATOM 838 N N . ALA A 1 110 ? 6.494 -47.828 35.677 1.00 56.31 110 ALA A N 1
ATOM 839 C CA . ALA A 1 110 ? 7.247 -48.908 36.290 1.00 56.31 110 ALA A CA 1
ATOM 840 C C . ALA A 1 110 ? 6.559 -50.217 35.884 1.00 56.31 110 ALA A C 1
ATOM 842 O O . ALA A 1 110 ? 5.582 -50.653 36.493 1.00 56.31 110 ALA A O 1
ATOM 843 N N . GLY A 1 111 ? 7.011 -50.772 34.761 1.00 48.97 111 GLY A N 1
ATOM 844 C CA . GLY A 1 111 ? 6.517 -52.011 34.204 1.00 48.97 111 GLY A CA 1
ATOM 845 C C . GLY A 1 111 ? 6.690 -53.117 35.229 1.00 48.97 111 GLY A C 1
ATOM 846 O O . GLY A 1 111 ? 7.812 -53.467 35.575 1.00 48.97 111 GLY A O 1
ATOM 847 N N . GLY A 1 112 ? 5.539 -53.592 35.707 1.00 46.62 112 GLY A N 1
ATOM 848 C CA . GLY A 1 112 ? 5.237 -54.932 36.199 1.00 46.62 112 GLY A CA 1
ATOM 849 C C . GLY A 1 112 ? 6.412 -55.774 36.679 1.00 46.62 112 GLY A C 1
ATOM 850 O O . GLY A 1 112 ? 7.197 -56.283 35.884 1.00 46.62 112 GLY A O 1
ATOM 851 N N . GLY A 1 113 ? 6.454 -55.991 37.992 1.00 52.53 113 GLY A N 1
ATOM 852 C CA . GLY A 1 113 ? 7.380 -56.925 38.614 1.00 52.53 113 GLY A CA 1
ATOM 853 C C . GLY A 1 113 ? 7.124 -58.391 38.277 1.00 52.53 113 GLY A C 1
ATOM 854 O O . GLY A 1 113 ? 6.132 -58.739 37.636 1.00 52.53 113 GLY A O 1
ATOM 855 N N . ARG A 1 114 ? 8.024 -59.237 38.786 1.00 41.59 114 ARG A N 1
ATOM 856 C CA . ARG A 1 114 ? 7.819 -60.626 39.245 1.00 41.59 114 ARG A CA 1
ATOM 857 C C . ARG A 1 114 ? 9.181 -61.304 39.454 1.00 41.59 114 ARG A C 1
ATOM 859 O O . ARG A 1 114 ? 10.115 -60.949 38.738 1.00 41.59 114 ARG A O 1
ATOM 866 N N . PRO A 1 115 ? 9.226 -62.435 40.171 1.00 55.50 115 PRO A N 1
ATOM 867 C CA . PRO A 1 115 ? 8.686 -62.752 41.495 1.00 55.50 115 PRO A CA 1
ATOM 868 C C . PRO A 1 115 ? 9.760 -62.681 42.598 1.00 55.50 115 PRO A C 1
ATOM 870 O O . PRO A 1 115 ? 10.966 -62.721 42.269 1.00 55.50 115 PRO A O 1
#

Radius of gyration: 33.7 Å; chains: 1; bounding box: 58×71×112 Å

pLDDT: mean 72.25, std 20.64, range [40.78, 97.0]

Organism: NCBI:txid146940